Protein AF-A0A8C2SQA6-F1 (afdb_monomer_lite)

Radius of gyration: 13.08 Å; chains: 1; bounding box: 21×33×27 Å

Organism: Coturnix japonica (NCBI:txid93934)

Structure (mmCIF, N/CA/C/O backbone):
data_AF-A0A8C2SQA6-F1
#
_entry.id   AF-A0A8C2SQA6-F1
#
loop_
_atom_site.group_PDB
_atom_site.id
_atom_site.type_symbol
_atom_site.label_atom_id
_atom_site.label_alt_id
_atom_site.label_comp_id
_atom_site.label_asym_id
_atom_site.label_entity_id
_atom_site.label_seq_id
_atom_site.pdbx_PDB_ins_code
_atom_site.Cartn_x
_atom_site.Cartn_y
_atom_site.Cartn_z
_atom_site.occupancy
_atom_site.B_iso_or_equiv
_atom_site.auth_seq_id
_atom_site.auth_comp_id
_atom_site.auth_asym_id
_atom_site.auth_atom_id
_atom_site.pdbx_PDB_model_num
ATOM 1 N N . LEU A 1 1 ? -2.621 9.278 12.173 1.00 66.81 1 LEU A N 1
ATOM 2 C CA . LEU A 1 1 ? -2.509 10.154 10.987 1.00 66.81 1 LEU A CA 1
ATOM 3 C C . LEU A 1 1 ? -3.894 10.643 10.610 1.00 66.81 1 LEU A C 1
ATOM 5 O O . LEU A 1 1 ? -4.835 9.866 10.748 1.00 66.81 1 LEU A O 1
ATOM 9 N N . SER A 1 2 ? -4.030 11.894 10.166 1.00 87.81 2 SER A N 1
ATOM 10 C CA . SER A 1 2 ? -5.271 12.326 9.518 1.00 87.81 2 SER A CA 1
ATOM 11 C C . SER A 1 2 ? -5.340 11.756 8.095 1.00 87.81 2 SER A C 1
ATOM 13 O O . SER A 1 2 ? -4.314 11.416 7.503 1.00 87.81 2 SER A O 1
ATOM 15 N N . LEU A 1 3 ? -6.543 11.662 7.523 1.00 87.25 3 LEU A N 1
ATOM 16 C CA . LEU A 1 3 ? -6.709 11.256 6.123 1.00 87.25 3 LEU A CA 1
ATOM 17 C C . LEU A 1 3 ? -5.932 12.180 5.167 1.00 87.25 3 LEU A C 1
ATOM 19 O O . LEU A 1 3 ? -5.374 11.714 4.181 1.00 87.25 3 LEU A O 1
ATOM 23 N N . GLN A 1 4 ? -5.863 13.477 5.474 1.00 92.56 4 GLN A N 1
ATOM 24 C CA . GLN A 1 4 ? -5.151 14.463 4.658 1.00 92.56 4 GLN A CA 1
ATOM 25 C C . GLN A 1 4 ? -3.643 14.181 4.619 1.00 92.56 4 GLN A C 1
ATOM 27 O O . GLN A 1 4 ? -3.057 14.202 3.539 1.00 92.56 4 GLN A O 1
ATOM 32 N N . ASP A 1 5 ? -3.040 13.828 5.759 1.00 91.62 5 ASP A N 1
ATOM 33 C CA . ASP A 1 5 ? -1.617 13.466 5.832 1.00 91.62 5 ASP A CA 1
ATOM 34 C C . ASP A 1 5 ? -1.319 12.196 5.024 1.00 91.62 5 ASP A C 1
ATOM 36 O O . ASP A 1 5 ? -0.317 12.119 4.315 1.00 91.62 5 ASP A O 1
ATOM 40 N N . ALA A 1 6 ? -2.210 11.202 5.097 1.00 89.44 6 ALA A N 1
ATOM 41 C CA . ALA A 1 6 ? -2.055 9.956 4.354 1.00 89.44 6 ALA A CA 1
ATOM 42 C C . ALA A 1 6 ? -2.180 10.164 2.833 1.00 89.44 6 ALA A C 1
ATOM 44 O O . ALA A 1 6 ? -1.397 9.607 2.064 1.00 89.44 6 ALA A O 1
ATOM 45 N N . LEU A 1 7 ? -3.124 11.004 2.394 1.00 91.00 7 LEU A N 1
ATOM 46 C CA . LEU A 1 7 ? -3.280 11.371 0.983 1.00 91.00 7 LEU A CA 1
ATOM 47 C C . LEU A 1 7 ? -2.088 12.178 0.457 1.00 91.00 7 LEU A C 1
ATOM 49 O O . LEU A 1 7 ? -1.668 11.977 -0.682 1.00 91.00 7 LEU A O 1
ATOM 53 N N . LEU A 1 8 ? -1.514 13.058 1.280 1.00 94.12 8 LEU A N 1
ATOM 54 C CA . LEU A 1 8 ? -0.293 13.777 0.924 1.00 94.12 8 LEU A CA 1
ATOM 55 C C . LEU A 1 8 ? 0.891 12.813 0.761 1.00 94.12 8 LEU A C 1
ATOM 57 O O . LEU A 1 8 ? 1.625 12.917 -0.219 1.00 94.12 8 LEU A O 1
ATOM 61 N N . GLY A 1 9 ? 1.041 11.846 1.674 1.00 92.56 9 GLY A N 1
ATOM 62 C CA . GLY A 1 9 ? 2.052 10.791 1.568 1.00 92.56 9 GLY A CA 1
ATOM 63 C C . GLY A 1 9 ? 1.913 9.967 0.285 1.00 92.56 9 GLY A C 1
ATOM 64 O O . GLY A 1 9 ? 2.909 9.709 -0.386 1.00 92.56 9 GLY A O 1
ATOM 65 N N . LEU A 1 10 ? 0.678 9.634 -0.108 1.00 91.38 10 LEU A N 1
ATOM 66 C CA . LEU A 1 10 ? 0.387 8.945 -1.372 1.00 91.38 10 LEU A CA 1
ATOM 67 C C . LEU A 1 10 ? 0.835 9.765 -2.588 1.00 91.38 10 LEU A C 1
ATOM 69 O O . LEU A 1 10 ? 1.455 9.221 -3.497 1.00 91.38 10 LEU A O 1
ATOM 73 N N . GLY A 1 11 ? 0.554 11.071 -2.599 1.00 93.06 11 GLY A N 1
ATOM 74 C CA . GLY A 1 11 ? 0.955 11.965 -3.690 1.00 93.06 11 GLY A CA 1
ATOM 75 C C . GLY A 1 11 ? 2.465 12.209 -3.786 1.00 93.06 11 GLY A C 1
ATOM 76 O O . GLY A 1 11 ? 2.950 12.600 -4.845 1.00 93.06 11 GLY A O 1
ATOM 77 N N . ALA A 1 12 ? 3.205 11.978 -2.699 1.00 94.25 12 ALA A N 1
ATOM 78 C CA . ALA A 1 12 ? 4.654 12.158 -2.625 1.00 94.25 12 ALA A CA 1
ATOM 79 C C . ALA A 1 12 ? 5.456 10.865 -2.867 1.00 94.25 12 ALA A C 1
ATOM 81 O O . ALA A 1 12 ? 6.686 10.916 -2.898 1.00 94.25 12 ALA A O 1
ATOM 82 N N . ALA A 1 13 ? 4.796 9.711 -3.013 1.00 94.12 13 ALA A N 1
ATOM 83 C CA . ALA A 1 13 ? 5.472 8.431 -3.189 1.00 94.12 13 ALA A CA 1
ATOM 84 C C . ALA A 1 13 ? 6.219 8.366 -4.535 1.00 94.12 13 ALA A C 1
ATOM 86 O O . ALA A 1 13 ? 5.634 8.568 -5.598 1.00 94.12 13 ALA A O 1
ATOM 87 N N . ILE A 1 14 ? 7.517 8.053 -4.481 1.00 93.56 14 ILE A N 1
ATOM 88 C CA . ILE A 1 14 ? 8.411 7.980 -5.655 1.00 93.56 14 ILE A CA 1
ATOM 89 C C . ILE A 1 14 ? 8.871 6.558 -5.992 1.00 93.56 14 ILE A C 1
ATOM 91 O O . ILE A 1 14 ? 9.462 6.331 -7.045 1.00 93.56 14 ILE A O 1
ATOM 95 N N . ASP A 1 15 ? 8.601 5.601 -5.110 1.00 91.56 15 ASP A N 1
ATOM 96 C CA . ASP A 1 15 ? 8.899 4.190 -5.310 1.00 91.56 15 ASP A CA 1
ATOM 97 C C . ASP A 1 15 ? 7.797 3.311 -4.706 1.00 91.56 15 ASP A C 1
ATOM 99 O O . ASP A 1 15 ? 6.886 3.777 -4.015 1.00 91.56 15 ASP A O 1
ATOM 103 N N . ALA A 1 16 ? 7.868 2.016 -5.009 1.00 88.06 16 ALA A N 1
ATOM 104 C CA . ALA A 1 16 ? 6.843 1.063 -4.615 1.00 88.06 16 ALA A CA 1
ATOM 105 C C . ALA A 1 16 ? 6.792 0.819 -3.096 1.00 88.06 16 ALA A C 1
ATOM 107 O O . ALA A 1 16 ? 5.728 0.475 -2.586 1.00 88.06 16 ALA A O 1
ATOM 108 N N . ALA A 1 17 ? 7.903 1.003 -2.376 1.00 87.69 17 ALA A N 1
ATOM 109 C CA . ALA A 1 17 ? 7.939 0.836 -0.926 1.00 87.69 17 ALA A CA 1
ATOM 110 C C . ALA A 1 17 ? 7.206 1.997 -0.241 1.00 87.69 17 ALA A C 1
ATOM 112 O O . ALA A 1 17 ? 6.255 1.772 0.508 1.00 87.69 17 ALA A O 1
ATOM 113 N N . HIS A 1 18 ? 7.547 3.235 -0.606 1.00 89.81 18 HIS A N 1
ATOM 114 C CA . HIS A 1 18 ? 6.851 4.430 -0.131 1.00 89.81 18 HIS A CA 1
ATOM 115 C C . HIS A 1 18 ? 5.364 4.415 -0.505 1.00 89.81 18 HIS A C 1
ATOM 117 O O . HIS A 1 18 ? 4.525 4.847 0.287 1.00 89.81 18 HIS A O 1
ATOM 123 N N . LEU A 1 19 ? 5.014 3.888 -1.685 1.00 90.38 19 LEU A N 1
ATOM 124 C CA . LEU A 1 19 ? 3.618 3.743 -2.094 1.00 90.38 19 LEU A CA 1
ATOM 125 C C . LEU A 1 19 ? 2.850 2.781 -1.179 1.00 90.38 19 LEU A C 1
ATOM 127 O O . LEU A 1 19 ? 1.738 3.108 -0.769 1.00 90.38 19 LEU A O 1
ATOM 131 N N . GLN A 1 20 ? 3.423 1.621 -0.843 1.00 89.88 20 GLN A N 1
ATOM 132 C CA . GLN A 1 20 ? 2.796 0.662 0.075 1.00 89.88 20 GLN A CA 1
ATOM 133 C 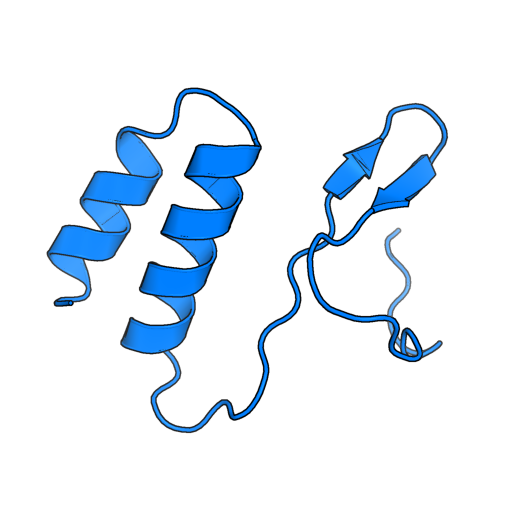C . GLN A 1 20 ? 2.571 1.265 1.462 1.00 89.88 20 GLN A C 1
ATOM 135 O O . GLN A 1 20 ? 1.476 1.135 2.015 1.00 89.88 20 GLN A O 1
ATOM 140 N N . ASP A 1 21 ? 3.572 1.958 2.004 1.00 88.94 21 ASP A N 1
ATOM 141 C CA . ASP A 1 21 ? 3.479 2.590 3.322 1.00 88.94 21 ASP A CA 1
ATOM 142 C C . ASP A 1 21 ? 2.386 3.663 3.353 1.00 88.94 21 ASP A C 1
ATOM 144 O O . ASP A 1 21 ? 1.550 3.698 4.264 1.00 88.94 21 ASP A O 1
ATOM 148 N N . ALA A 1 22 ? 2.338 4.504 2.318 1.00 91.69 22 ALA A N 1
ATOM 149 C CA . ALA A 1 22 ? 1.319 5.535 2.188 1.00 91.69 22 ALA A CA 1
ATOM 150 C C . ALA A 1 22 ? -0.091 4.939 2.018 1.00 91.69 22 ALA A C 1
ATOM 152 O O . ALA A 1 22 ? -1.044 5.417 2.642 1.00 91.69 22 ALA A O 1
ATOM 153 N N . LEU A 1 23 ? -0.231 3.854 1.245 1.00 91.12 23 LEU A N 1
ATOM 154 C CA . LEU A 1 23 ? -1.494 3.122 1.113 1.00 91.12 23 LEU A CA 1
ATOM 155 C C . LEU A 1 23 ? -1.951 2.550 2.457 1.00 91.12 23 LEU A C 1
ATOM 157 O O . LEU A 1 23 ? -3.121 2.684 2.814 1.00 91.12 23 LEU A O 1
ATOM 161 N N . ARG A 1 24 ? -1.038 1.944 3.222 1.00 89.25 24 ARG A N 1
ATOM 162 C CA . ARG A 1 24 ? -1.336 1.379 4.544 1.00 89.25 24 ARG A CA 1
ATOM 163 C C . ARG A 1 24 ? -1.818 2.464 5.502 1.00 89.25 24 ARG A C 1
ATOM 165 O O . ARG A 1 24 ? -2.832 2.281 6.175 1.00 89.25 24 ARG A O 1
ATOM 172 N N . ALA A 1 25 ? -1.148 3.615 5.520 1.00 89.38 25 ALA A N 1
ATOM 173 C CA . ALA A 1 25 ? -1.561 4.763 6.323 1.00 89.38 25 ALA A CA 1
ATOM 174 C C . ALA A 1 25 ? -2.957 5.279 5.927 1.00 89.38 25 ALA A C 1
ATOM 176 O O . ALA A 1 25 ? -3.772 5.580 6.803 1.00 89.38 25 ALA A O 1
ATOM 177 N N . ALA A 1 26 ? -3.259 5.338 4.627 1.00 89.88 26 ALA A N 1
ATOM 178 C CA . ALA A 1 26 ? -4.568 5.758 4.129 1.00 89.88 26 ALA A CA 1
ATOM 179 C C . ALA A 1 26 ? -5.670 4.749 4.481 1.00 89.88 26 ALA A C 1
ATOM 181 O O . ALA A 1 26 ? -6.741 5.146 4.941 1.00 89.88 26 ALA A O 1
ATOM 182 N N . LEU A 1 27 ? -5.402 3.449 4.335 1.00 89.25 27 LEU A N 1
ATOM 183 C CA . LEU A 1 27 ? -6.332 2.383 4.710 1.00 89.25 27 LEU A CA 1
ATOM 184 C C . LEU A 1 27 ? -6.641 2.410 6.207 1.00 89.25 27 LEU A C 1
ATOM 186 O O . LEU A 1 27 ? -7.808 2.333 6.574 1.00 89.25 27 LEU A O 1
ATOM 190 N N . LEU A 1 28 ? -5.636 2.598 7.065 1.00 86.81 28 LEU A N 1
ATOM 191 C CA . LEU A 1 28 ? -5.841 2.738 8.511 1.00 86.81 28 LEU A CA 1
ATOM 192 C C . LEU A 1 28 ? -6.682 3.973 8.866 1.00 86.81 28 LEU A C 1
ATOM 194 O O . LEU A 1 28 ? -7.489 3.921 9.792 1.00 86.81 28 LEU A O 1
ATOM 198 N N . ALA A 1 29 ? -6.522 5.075 8.127 1.00 87.38 29 ALA A N 1
ATOM 199 C CA . ALA A 1 29 ? -7.324 6.281 8.323 1.00 87.38 29 ALA A CA 1
ATOM 200 C C . ALA A 1 29 ? -8.785 6.113 7.857 1.00 87.38 29 ALA A C 1
ATOM 202 O O . ALA A 1 29 ? -9.684 6.712 8.446 1.00 87.38 29 ALA A O 1
ATOM 203 N N . LEU A 1 30 ? -9.027 5.315 6.810 1.00 87.19 30 LEU A N 1
ATOM 204 C CA . LEU A 1 30 ? -10.354 5.096 6.218 1.00 87.19 30 LEU A CA 1
ATOM 205 C C . LEU A 1 30 ? -11.131 3.941 6.863 1.00 87.19 30 LEU A C 1
ATOM 207 O O . LEU A 1 30 ? -12.359 3.984 6.926 1.00 87.19 30 LEU A O 1
ATOM 211 N N . LEU A 1 31 ? -10.430 2.905 7.323 1.00 85.50 31 LEU A N 1
ATOM 212 C CA . LEU A 1 31 ? -10.998 1.653 7.817 1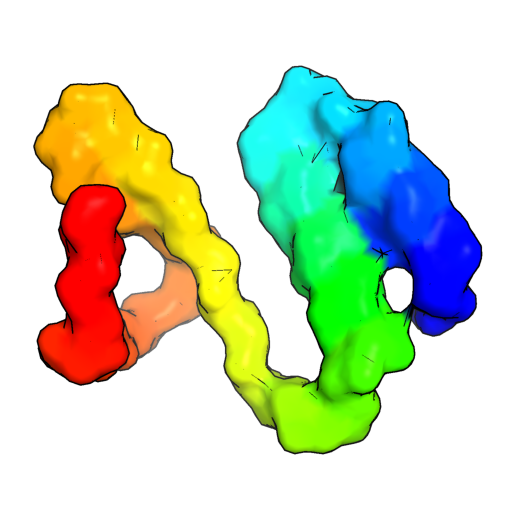.00 85.50 31 LEU A CA 1
ATOM 213 C C . LEU A 1 31 ? -10.593 1.428 9.281 1.00 85.50 31 LEU A C 1
ATOM 215 O O . LEU A 1 31 ? -9.783 0.550 9.577 1.00 85.50 31 LEU A O 1
ATOM 219 N N . PRO A 1 32 ? -11.199 2.157 10.235 1.00 72.12 32 PRO A N 1
ATOM 220 C CA . PRO A 1 32 ? -10.821 2.116 11.652 1.00 72.12 32 PRO A CA 1
ATOM 221 C C . PRO A 1 32 ? -11.073 0.764 12.353 1.00 72.12 32 PRO A C 1
ATOM 223 O O . PRO A 1 32 ? -10.843 0.645 13.553 1.00 72.12 32 PRO A O 1
ATOM 226 N N .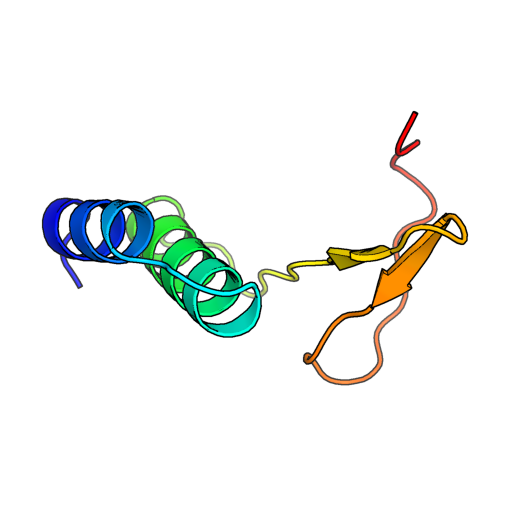 ARG A 1 33 ? -11.587 -0.247 11.640 1.00 81.44 33 ARG A N 1
ATOM 227 C CA . ARG A 1 33 ? -11.923 -1.586 12.157 1.00 81.44 33 ARG A CA 1
ATOM 228 C C . ARG A 1 33 ? -11.271 -2.735 11.383 1.00 81.44 33 ARG A C 1
ATOM 230 O O . ARG A 1 33 ? -11.649 -3.884 11.580 1.00 81.44 33 ARG A O 1
ATOM 237 N N . VAL A 1 34 ? -10.336 -2.441 10.485 1.00 80.00 34 VAL A N 1
ATOM 238 C CA . VAL A 1 34 ? -9.559 -3.485 9.814 1.00 80.00 34 VAL A CA 1
ATOM 239 C C . VAL A 1 34 ? -8.426 -3.919 10.737 1.00 80.00 34 VAL A C 1
ATOM 241 O O . VAL A 1 34 ? -7.561 -3.117 11.074 1.00 80.00 34 VAL A O 1
ATOM 244 N N . GLU A 1 35 ? -8.439 -5.189 11.142 1.00 75.38 35 GLU A N 1
ATOM 245 C CA . GLU A 1 35 ? -7.361 -5.779 11.946 1.00 75.38 35 GLU A CA 1
ATOM 246 C C . GLU A 1 35 ? -6.097 -6.017 11.110 1.00 75.38 35 GLU A C 1
ATOM 248 O O . GLU A 1 35 ? -4.990 -5.820 11.602 1.00 75.38 35 GLU A O 1
ATOM 253 N N . HIS A 1 36 ? -6.255 -6.389 9.833 1.00 75.94 36 HIS A N 1
ATOM 254 C CA . HIS A 1 36 ? -5.146 -6.708 8.936 1.00 75.94 36 HIS A CA 1
ATOM 255 C C . HIS A 1 36 ? -5.393 -6.157 7.528 1.00 75.94 36 HIS A C 1
ATOM 257 O O . HIS A 1 36 ? -6.433 -6.411 6.923 1.00 75.94 36 HIS A O 1
ATOM 263 N N . SER A 1 37 ? -4.420 -5.414 6.997 1.00 80.19 37 SER A N 1
ATOM 264 C CA . SER A 1 37 ? -4.375 -5.006 5.590 1.00 80.19 37 SER A CA 1
ATOM 265 C C . SER A 1 37 ? -3.107 -5.563 4.960 1.00 80.19 37 SER A C 1
ATOM 267 O O . SER A 1 37 ? -2.017 -5.380 5.501 1.00 80.19 37 SER A O 1
ATOM 269 N N . TYR A 1 38 ? -3.261 -6.237 3.826 1.00 84.94 38 TYR A N 1
ATOM 270 C CA . TYR A 1 38 ? -2.155 -6.796 3.059 1.00 84.94 38 TYR A CA 1
ATOM 271 C C . TYR A 1 38 ? -2.110 -6.098 1.711 1.00 84.94 38 TYR A C 1
ATOM 273 O O . TYR A 1 38 ? -3.129 -5.989 1.025 1.00 84.94 38 TYR A O 1
ATOM 281 N N . ILE A 1 39 ? -0.936 -5.590 1.352 1.00 87.75 39 ILE A N 1
ATOM 282 C CA . ILE A 1 39 ? -0.716 -4.921 0.072 1.00 87.75 39 ILE A CA 1
ATOM 283 C C . ILE A 1 39 ? 0.219 -5.807 -0.736 1.00 87.75 39 ILE A C 1
ATOM 285 O O . ILE A 1 39 ? 1.330 -6.107 -0.298 1.00 87.75 39 ILE A O 1
ATOM 289 N N . TYR A 1 40 ? -0.247 -6.228 -1.909 1.00 87.38 40 TYR A N 1
ATOM 290 C CA . TYR A 1 40 ? 0.535 -7.041 -2.829 1.00 87.38 40 TYR A CA 1
ATOM 291 C C . TYR A 1 40 ? 0.981 -6.200 -4.014 1.00 87.38 40 TYR A C 1
ATOM 293 O O . TYR A 1 40 ? 0.174 -5.492 -4.619 1.00 87.38 40 TYR A O 1
ATOM 301 N N . LEU A 1 41 ? 2.255 -6.319 -4.374 1.00 87.69 41 LEU A N 1
ATOM 302 C CA . LEU A 1 41 ? 2.754 -5.827 -5.651 1.00 87.69 41 LEU A CA 1
ATOM 303 C C . LE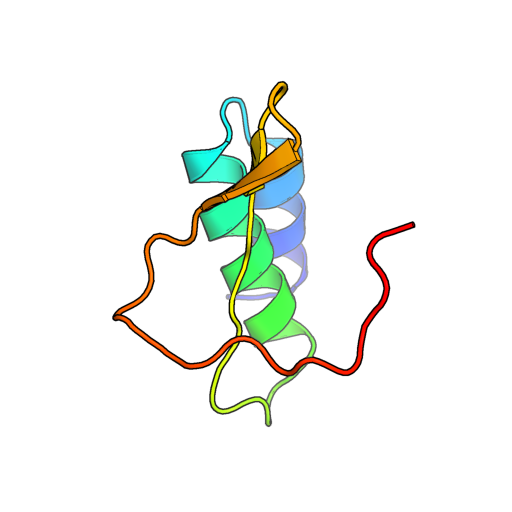U A 1 41 ? 2.732 -6.956 -6.669 1.00 87.69 41 LEU A C 1
ATOM 305 O O . LEU A 1 41 ? 3.295 -8.022 -6.415 1.00 87.69 41 LEU A O 1
ATOM 309 N N . LEU A 1 42 ? 2.117 -6.688 -7.817 1.00 88.06 42 LEU A N 1
ATOM 310 C CA . LEU A 1 42 ? 2.207 -7.534 -8.996 1.00 88.06 42 LEU A CA 1
ATOM 311 C C . LEU A 1 42 ? 3.452 -7.142 -9.793 1.00 88.06 42 LEU A C 1
ATOM 313 O O . LEU A 1 42 ? 3.593 -5.981 -10.185 1.00 88.06 42 LEU A O 1
ATOM 317 N N . ASP A 1 43 ? 4.345 -8.096 -10.020 1.00 85.94 43 ASP A N 1
ATOM 318 C CA . ASP A 1 43 ? 5.501 -7.900 -10.890 1.00 85.94 43 ASP A CA 1
ATOM 319 C C . ASP A 1 43 ? 5.182 -8.195 -12.370 1.00 85.94 43 ASP A C 1
ATOM 321 O O . ASP A 1 43 ? 4.072 -8.587 -12.739 1.00 85.94 43 ASP A O 1
ATOM 325 N N . GLY A 1 44 ? 6.173 -7.984 -13.244 1.00 85.25 44 GLY A N 1
ATOM 326 C CA . GLY A 1 44 ? 6.037 -8.226 -14.685 1.00 85.25 44 GLY A CA 1
ATOM 327 C C . GLY A 1 44 ? 5.883 -9.703 -15.070 1.00 85.25 44 GLY A C 1
ATOM 328 O O . GLY A 1 44 ? 5.409 -9.988 -16.167 1.00 85.25 44 GLY A O 1
ATOM 329 N N . ASP A 1 45 ? 6.225 -10.625 -14.168 1.00 90.38 45 ASP A N 1
ATOM 330 C CA . ASP A 1 45 ? 6.092 -12.075 -14.346 1.00 90.38 45 ASP A CA 1
ATOM 331 C C . ASP A 1 45 ? 4.771 -12.606 -13.754 1.00 90.38 45 ASP A C 1
AT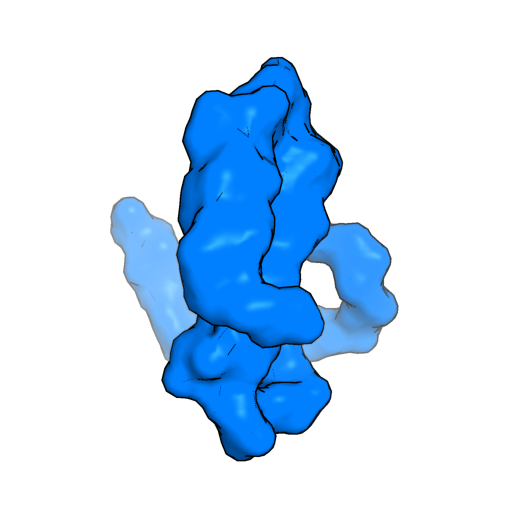OM 333 O O . ASP A 1 45 ? 4.599 -13.815 -13.568 1.00 90.38 45 ASP A O 1
ATOM 337 N N . ALA A 1 46 ? 3.829 -11.704 -13.455 1.00 84.50 46 ALA A N 1
ATOM 338 C CA . ALA A 1 46 ? 2.536 -11.986 -12.841 1.00 84.50 46 ALA A CA 1
ATOM 339 C C . ALA A 1 46 ? 2.626 -12.655 -11.455 1.00 84.50 46 ALA A C 1
ATOM 341 O O . ALA A 1 46 ? 1.749 -13.435 -11.068 1.00 84.50 46 ALA A O 1
ATOM 342 N N . ARG A 1 47 ? 3.671 -12.349 -10.682 1.00 84.81 47 ARG A N 1
ATOM 343 C CA . ARG A 1 47 ? 3.838 -12.821 -9.304 1.00 84.81 47 ARG A CA 1
ATOM 344 C C . ARG A 1 47 ? 3.449 -11.730 -8.323 1.00 84.81 47 ARG A C 1
ATOM 346 O O . ARG A 1 47 ? 3.736 -10.553 -8.521 1.00 84.81 47 ARG A O 1
ATOM 353 N N . LEU A 1 48 ? 2.810 -12.150 -7.237 1.00 86.12 48 LEU A N 1
ATOM 354 C CA . LEU A 1 48 ? 2.459 -11.276 -6.127 1.00 86.12 48 LEU A CA 1
ATOM 355 C C . LEU A 1 48 ? 3.538 -11.356 -5.053 1.00 86.12 48 LEU A C 1
ATOM 357 O O . LEU A 1 48 ? 3.897 -12.444 -4.603 1.00 86.12 48 LEU A O 1
ATOM 361 N N . SER A 1 49 ? 4.022 -10.196 -4.621 1.00 85.81 49 SER A N 1
ATOM 362 C CA . SER A 1 49 ? 4.936 -10.061 -3.488 1.00 85.81 49 SER A CA 1
ATOM 363 C C . SER A 1 49 ? 4.293 -9.229 -2.384 1.00 85.81 49 SER A C 1
ATOM 365 O O . SER A 1 49 ? 3.592 -8.256 -2.658 1.00 85.81 49 SER A O 1
ATOM 367 N N . CYS A 1 50 ? 4.512 -9.630 -1.133 1.00 85.75 50 CYS A N 1
ATOM 368 C CA . CYS A 1 50 ? 4.032 -8.932 0.053 1.00 85.75 50 CYS A CA 1
ATOM 369 C C . CYS A 1 50 ? 5.150 -8.920 1.099 1.00 85.75 50 CYS A C 1
ATOM 371 O O . CYS A 1 50 ? 5.812 -9.939 1.295 1.00 85.75 50 CYS A O 1
ATOM 373 N N . ALA A 1 51 ? 5.373 -7.771 1.737 1.00 83.25 51 ALA A N 1
ATOM 374 C CA . ALA A 1 51 ? 6.385 -7.623 2.786 1.00 83.25 51 ALA A CA 1
ATOM 375 C C . ALA A 1 51 ? 5.899 -8.113 4.164 1.00 83.25 51 ALA A C 1
ATOM 377 O O . ALA A 1 51 ? 6.701 -8.248 5.087 1.00 83.25 51 ALA A O 1
ATOM 378 N N . ASP A 1 52 ? 4.595 -8.359 4.308 1.00 84.50 52 ASP A N 1
ATOM 379 C CA . ASP A 1 52 ? 4.000 -8.880 5.535 1.00 84.50 52 ASP A CA 1
ATOM 380 C C . ASP A 1 52 ? 4.400 -10.358 5.772 1.00 84.50 52 ASP A C 1
ATOM 382 O O . ASP A 1 52 ? 4.792 -11.057 4.831 1.00 84.50 52 ASP A O 1
ATOM 386 N N . PRO A 1 53 ? 4.308 -10.870 7.018 1.00 83.44 53 PRO A N 1
ATOM 387 C CA . PRO A 1 53 ? 4.627 -12.263 7.337 1.00 83.44 53 PRO A CA 1
ATOM 388 C C . PRO A 1 53 ? 3.860 -13.263 6.459 1.00 83.44 53 PRO A C 1
ATOM 390 O O . PRO A 1 53 ? 2.755 -12.939 6.026 1.00 83.44 53 PRO A O 1
ATOM 393 N N . PRO A 1 54 ? 4.373 -14.490 6.239 1.00 80.19 54 PRO A N 1
ATOM 394 C CA . PRO A 1 54 ? 3.684 -15.498 5.436 1.00 80.19 54 PRO A CA 1
ATOM 395 C C . PRO A 1 54 ? 2.240 -15.725 5.903 1.00 80.19 54 PRO A C 1
ATOM 397 O O . PRO A 1 54 ? 1.999 -16.027 7.071 1.00 80.19 54 PRO A O 1
ATOM 400 N N . HIS A 1 55 ? 1.291 -15.590 4.981 1.00 81.88 55 HIS A N 1
ATOM 401 C CA . HIS A 1 55 ? -0.135 -15.814 5.203 1.00 81.88 55 HIS A CA 1
ATOM 402 C C . HIS A 1 55 ? -0.763 -16.429 3.949 1.00 81.88 55 HIS A C 1
ATOM 404 O O . HIS A 1 55 ? -0.234 -16.295 2.843 1.00 81.88 55 HIS A O 1
ATOM 410 N N . GLU A 1 56 ? -1.883 -17.127 4.119 1.00 75.75 56 GLU A N 1
ATOM 411 C CA . GLU A 1 56 ? -2.615 -17.691 2.988 1.00 75.75 56 GLU A CA 1
ATOM 412 C C . GLU A 1 56 ? -3.324 -16.575 2.215 1.00 75.75 56 GLU A C 1
ATOM 414 O O . GLU A 1 56 ? -4.091 -15.792 2.776 1.00 75.75 56 GLU A O 1
ATOM 419 N N . LEU A 1 57 ? -3.060 -16.508 0.910 1.00 71.06 57 LEU A N 1
ATOM 420 C CA . LEU A 1 57 ? -3.826 -15.687 -0.020 1.00 71.06 57 LEU A CA 1
ATOM 421 C C . LEU A 1 57 ? -5.188 -16.363 -0.239 1.00 71.06 57 LEU A C 1
ATOM 423 O O . LEU A 1 57 ? -5.213 -17.502 -0.721 1.00 71.06 57 LEU A O 1
ATOM 427 N N . PRO A 1 58 ? -6.318 -15.702 0.076 1.00 67.88 58 PRO A N 1
ATOM 428 C CA . PRO A 1 58 ? -7.624 -16.260 -0.232 1.00 67.88 58 PRO A CA 1
ATOM 429 C C . PRO A 1 58 ? -7.719 -16.533 -1.738 1.00 67.88 58 PRO A C 1
ATOM 431 O O . PRO A 1 58 ? -7.425 -15.663 -2.555 1.00 67.88 58 PRO A O 1
ATOM 434 N N . MET A 1 59 ? -8.157 -17.737 -2.121 1.00 61.28 59 MET A N 1
ATOM 435 C CA . MET A 1 59 ? -8.361 -18.095 -3.535 1.00 61.28 59 MET A CA 1
ATOM 436 C C . MET A 1 59 ? -9.486 -17.275 -4.197 1.00 61.28 59 MET A C 1
ATOM 438 O O . MET A 1 59 ? -9.625 -17.251 -5.422 1.00 61.28 59 MET A O 1
ATOM 442 N N . GLU A 1 60 ? -10.308 -16.611 -3.384 1.00 57.66 60 GLU A N 1
ATOM 443 C CA . GLU A 1 60 ? -11.399 -15.748 -3.812 1.00 57.66 60 GLU A CA 1
ATOM 444 C C . GLU A 1 60 ? -10.880 -14.345 -4.131 1.00 57.66 60 GLU A C 1
ATOM 446 O O . GLU A 1 60 ? -10.643 -13.520 -3.256 1.00 57.66 60 GLU A O 1
ATOM 451 N N . GLY A 1 61 ? -10.712 -14.078 -5.424 1.00 52.94 61 GLY A N 1
ATOM 452 C CA . GLY A 1 61 ? -10.257 -12.783 -5.914 1.00 52.94 61 GLY A CA 1
ATOM 453 C C . GLY A 1 61 ? -9.442 -12.965 -7.177 1.00 52.94 61 GLY A C 1
ATOM 454 O O . GLY A 1 61 ? -8.217 -12.997 -7.142 1.00 52.94 61 GLY A O 1
ATOM 455 N N . LYS A 1 62 ? -10.116 -13.114 -8.321 1.00 45.00 62 LYS A N 1
ATOM 456 C CA . LYS A 1 62 ? -9.415 -13.068 -9.607 1.00 45.00 62 LYS A CA 1
ATOM 457 C C . LYS A 1 62 ? -8.826 -11.665 -9.766 1.00 45.00 62 LYS A C 1
ATOM 459 O O . LYS A 1 62 ? -9.564 -10.741 -10.098 1.00 45.00 62 LYS A O 1
ATOM 464 N N . LEU A 1 63 ? -7.520 -11.519 -9.560 1.00 51.75 63 LEU A N 1
ATOM 465 C CA . LEU A 1 63 ? -6.744 -10.465 -10.207 1.00 51.75 63 LEU A CA 1
ATOM 466 C C . LEU A 1 63 ? -6.799 -10.787 -11.704 1.00 51.75 63 LEU A C 1
ATOM 468 O O . LEU A 1 63 ? -6.110 -11.688 -12.176 1.00 51.75 63 LEU A O 1
ATOM 472 N N . ARG A 1 64 ? -7.775 -10.189 -12.391 1.00 49.28 64 ARG A N 1
ATOM 473 C CA . ARG A 1 64 ? -7.947 -10.306 -13.843 1.00 49.28 64 ARG A CA 1
ATOM 474 C C . ARG A 1 64 ? -7.009 -9.357 -14.557 1.00 49.28 64 ARG A C 1
ATOM 476 O O . ARG A 1 64 ? -6.849 -8.230 -14.041 1.00 49.28 64 ARG A O 1
#

Sequence (64 aa):
LSLQDALLGLGAAIDAAHLQDALRAALLALLPRVEHSYIYLLDGDARLSCADPPHELPMEGKLR

pLDDT: mean 82.95, std 11.48, range [45.0, 94.25]

Secondary structure (DSSP, 8-state):
--HHHHHHHHHH--SHHHHHHHHHHHHHHH-TT-S-----EE-TTS-EE-SSPP-PPPS-----

Foldseek 3Di:
DALVVLVVQCVPDPDPVSNVVSVVVNCCNVPVPDPDDWDWDQDPVRDTDTPDPDDDDPPP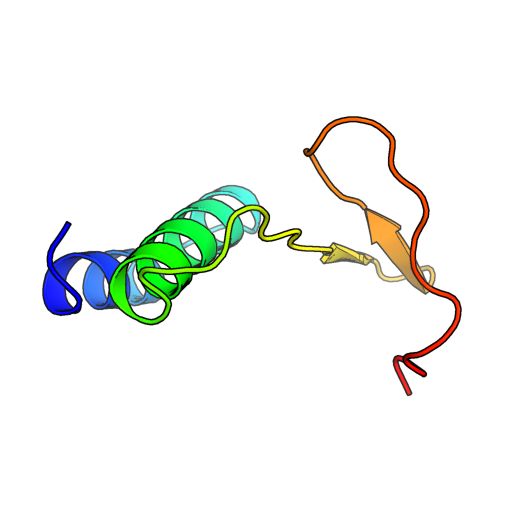DPPD